Protein AF-A0A399ENT2-F1 (afdb_monomer_lite)

Foldseek 3Di:
DDKDKDKDKCPDPQKDADWFAAPFKDWGIKGAADPPKKWKAFFQWQKQWWWAAPVRHTFDQAKKKWKFKDAAPDPDTHTFDIDTCNLNPPQASVNSPDPVSRVSRGHGNGDPVDGIDMADHRMMITMMMHGNHITDCPDPRGIIITMIIMDD

Radius of gyration: 14.81 Å; chains: 1; bounding box: 32×32×41 Å

Structure (mmCIF, N/CA/C/O backbone):
data_AF-A0A399ENT2-F1
#
_entry.id   AF-A0A399ENT2-F1
#
loop_
_atom_site.group_PDB
_atom_site.id
_atom_site.type_symbol
_atom_site.label_atom_id
_atom_site.label_alt_id
_atom_site.label_comp_id
_atom_site.label_asym_id
_atom_site.label_entity_id
_atom_site.label_seq_id
_atom_site.pdbx_PDB_ins_code
_atom_site.Cartn_x
_atom_site.Cartn_y
_atom_site.Cartn_z
_atom_site.occupancy
_atom_site.B_iso_or_equiv
_atom_site.auth_seq_id
_atom_site.auth_comp_id
_atom_site.auth_asym_id
_atom_site.auth_atom_id
_atom_site.pdbx_PDB_model_num
ATOM 1 N N . MET A 1 1 ? -4.948 10.811 27.314 1.00 68.62 1 MET A N 1
ATOM 2 C CA . MET A 1 1 ? -4.990 10.412 25.898 1.00 68.62 1 MET A CA 1
ATOM 3 C C . MET A 1 1 ? -3.698 10.876 25.257 1.00 68.62 1 MET A C 1
ATOM 5 O O . MET A 1 1 ? -3.450 12.078 25.211 1.00 68.62 1 MET A O 1
ATOM 9 N N . GLN A 1 2 ? -2.823 9.942 24.898 1.00 81.38 2 GLN A N 1
ATOM 10 C CA . GLN A 1 2 ? -1.520 10.259 24.310 1.00 81.38 2 GLN A CA 1
ATOM 11 C C . GLN A 1 2 ? -1.650 10.177 22.791 1.00 81.38 2 GLN A C 1
ATOM 13 O O . GLN A 1 2 ? -2.190 9.205 22.271 1.00 81.38 2 GLN A O 1
ATOM 18 N N . THR A 1 3 ? -1.191 11.210 22.085 1.00 92.12 3 THR A N 1
ATOM 19 C CA . THR A 1 3 ? -1.179 11.237 20.617 1.00 92.12 3 THR A CA 1
ATOM 20 C C . THR A 1 3 ? 0.262 11.257 20.132 1.00 92.12 3 THR A C 1
ATOM 22 O O . THR A 1 3 ? 1.059 12.054 20.630 1.00 92.12 3 THR A O 1
ATOM 25 N N . ARG A 1 4 ? 0.609 10.393 19.176 1.00 95.19 4 ARG A N 1
ATOM 26 C CA . ARG A 1 4 ? 1.937 10.385 18.546 1.00 95.19 4 ARG A CA 1
ATOM 27 C C . ARG A 1 4 ? 1.848 10.099 17.055 1.00 95.19 4 ARG A C 1
ATOM 29 O O . ARG A 1 4 ? 0.941 9.414 16.596 1.00 95.19 4 ARG A O 1
ATOM 36 N N . THR A 1 5 ? 2.818 10.597 16.303 1.00 96.69 5 THR A N 1
ATOM 37 C CA . THR A 1 5 ? 2.990 10.220 14.900 1.00 96.69 5 THR A CA 1
ATOM 38 C C . THR A 1 5 ? 3.585 8.817 14.825 1.00 96.69 5 THR A C 1
ATOM 40 O O . THR A 1 5 ? 4.617 8.546 15.442 1.00 96.69 5 THR A O 1
ATOM 43 N N . ARG A 1 6 ? 2.947 7.929 14.063 1.00 96.50 6 ARG A N 1
ATOM 44 C CA . ARG A 1 6 ? 3.382 6.554 13.813 1.00 96.50 6 ARG A CA 1
ATOM 45 C C . ARG A 1 6 ? 3.742 6.404 12.341 1.00 96.50 6 ARG A C 1
ATOM 47 O O . ARG A 1 6 ? 2.896 6.562 11.467 1.00 96.50 6 ARG A O 1
ATOM 54 N N . LYS A 1 7 ? 5.005 6.084 12.075 1.00 97.81 7 LYS A N 1
ATOM 55 C CA . LYS A 1 7 ? 5.483 5.698 10.746 1.00 97.81 7 LYS A CA 1
ATOM 56 C C . LYS A 1 7 ? 5.337 4.185 10.600 1.00 97.81 7 LYS A C 1
ATOM 58 O O . LYS A 1 7 ? 5.932 3.447 11.382 1.00 97.81 7 LYS A O 1
ATOM 63 N N . ILE A 1 8 ? 4.565 3.750 9.613 1.00 98.31 8 ILE A N 1
ATOM 64 C CA . ILE A 1 8 ? 4.275 2.342 9.335 1.00 98.31 8 ILE A CA 1
ATOM 65 C C . ILE A 1 8 ? 4.992 1.962 8.045 1.00 98.31 8 ILE A C 1
ATOM 67 O O . ILE A 1 8 ? 4.803 2.619 7.023 1.00 98.31 8 ILE A O 1
ATOM 71 N N . ILE A 1 9 ? 5.832 0.931 8.096 1.00 98.19 9 ILE A N 1
ATOM 72 C CA . ILE A 1 9 ? 6.622 0.427 6.966 1.00 98.19 9 ILE A CA 1
ATOM 73 C C . ILE A 1 9 ? 6.369 -1.069 6.757 1.00 98.19 9 ILE A C 1
ATOM 75 O O . ILE A 1 9 ? 5.792 -1.718 7.620 1.00 98.19 9 ILE A O 1
ATOM 79 N N . LEU A 1 10 ? 6.847 -1.648 5.648 1.00 96.62 10 LEU A N 1
ATOM 80 C CA . LEU A 1 10 ? 6.667 -3.083 5.331 1.00 96.62 10 LEU A CA 1
ATOM 81 C C . LEU A 1 10 ? 7.035 -4.060 6.458 1.00 96.62 10 LEU A C 1
ATOM 83 O O . LEU A 1 10 ? 6.502 -5.164 6.498 1.00 96.62 10 LEU A O 1
ATOM 87 N N . THR A 1 11 ? 7.991 -3.693 7.312 1.00 96.50 11 THR A N 1
ATOM 88 C CA . THR A 1 11 ? 8.505 -4.535 8.401 1.00 96.50 11 THR A CA 1
ATOM 89 C C . THR A 1 11 ? 7.974 -4.130 9.775 1.00 96.50 11 THR A C 1
ATOM 91 O O . THR A 1 11 ? 8.477 -4.625 10.780 1.00 96.50 11 THR A O 1
ATOM 94 N N . SER A 1 12 ? 7.031 -3.189 9.840 1.00 97.44 12 SER A N 1
ATOM 95 C CA . SER A 1 12 ? 6.346 -2.837 11.083 1.00 97.44 12 SER A CA 1
ATOM 96 C C . SER A 1 12 ? 5.564 -4.041 11.618 1.00 97.44 12 SER A C 1
ATOM 98 O O . SER A 1 12 ? 5.017 -4.814 10.836 1.00 97.44 12 SER A O 1
ATOM 100 N N . GLU A 1 13 ? 5.492 -4.191 12.942 1.00 95.50 13 GLU A N 1
ATOM 101 C CA . GLU A 1 13 ? 4.811 -5.321 13.601 1.00 95.50 13 GLU A CA 1
ATOM 102 C C . GLU A 1 13 ? 3.317 -5.382 13.266 1.00 95.50 13 GLU A C 1
ATOM 104 O O . GLU A 1 13 ? 2.747 -6.461 13.164 1.00 95.50 13 GLU A O 1
ATOM 109 N N . GLU A 1 14 ? 2.697 -4.222 13.053 1.00 95.25 14 GLU A N 1
ATOM 110 C CA . GLU A 1 14 ? 1.300 -4.087 12.648 1.00 95.25 14 GLU A CA 1
ATOM 111 C C . GLU A 1 14 ? 1.018 -4.482 11.185 1.00 95.25 14 GLU A C 1
ATOM 113 O O . GLU A 1 14 ? -0.139 -4.455 10.769 1.00 95.25 14 GLU A O 1
ATOM 118 N N . VAL A 1 15 ? 2.044 -4.804 10.386 1.00 97.75 15 VAL A N 1
ATOM 119 C CA . VAL A 1 15 ? 1.897 -5.094 8.953 1.00 97.75 15 VAL A CA 1
ATOM 120 C C . VAL A 1 15 ? 1.992 -6.587 8.671 1.00 97.75 15 VAL A C 1
ATOM 122 O O . VAL A 1 15 ? 3.056 -7.197 8.793 1.00 97.75 15 VAL A O 1
ATOM 125 N N . THR A 1 16 ? 0.906 -7.149 8.145 1.00 97.50 16 THR A N 1
ATOM 126 C CA . THR A 1 16 ? 0.906 -8.483 7.536 1.00 97.50 16 THR A CA 1
ATOM 127 C C . THR A 1 16 ? 1.049 -8.346 6.025 1.00 97.50 16 THR A C 1
ATOM 129 O O . THR A 1 16 ? 0.321 -7.593 5.378 1.00 97.50 16 THR A O 1
ATOM 132 N N . ARG A 1 17 ? 2.006 -9.076 5.447 1.00 97.69 17 ARG A N 1
ATOM 133 C CA . ARG A 1 17 ? 2.315 -9.070 4.010 1.00 97.69 17 ARG A CA 1
ATOM 134 C C . ARG A 1 17 ? 1.746 -10.313 3.347 1.00 97.69 17 ARG A C 1
ATOM 136 O O . ARG A 1 17 ? 1.827 -11.403 3.908 1.00 97.69 17 ARG A O 1
ATOM 143 N N . TYR A 1 18 ? 1.252 -10.145 2.133 1.00 97.38 18 TYR A N 1
ATOM 144 C CA . TYR A 1 18 ? 0.724 -11.222 1.307 1.00 97.38 18 TYR A CA 1
ATOM 145 C C . TYR A 1 18 ? 1.608 -11.411 0.069 1.00 97.38 18 TYR A C 1
ATOM 147 O O . TYR A 1 18 ? 2.531 -10.632 -0.171 1.00 97.38 18 TYR A O 1
ATOM 155 N N . THR A 1 19 ? 1.367 -12.471 -0.702 1.00 95.19 19 THR A N 1
ATOM 156 C CA . THR A 1 19 ? 2.106 -12.761 -1.941 1.00 95.19 19 THR A CA 1
A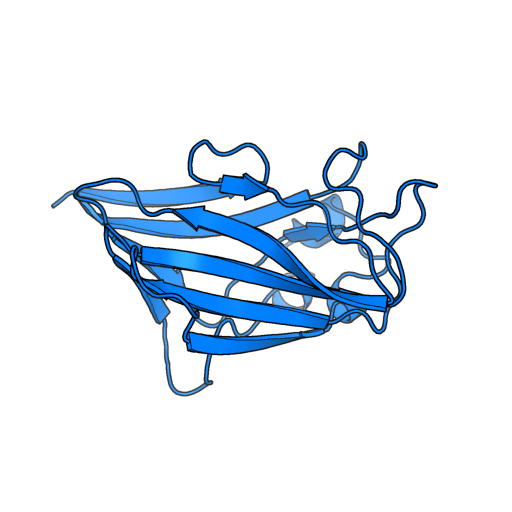TOM 157 C C . THR A 1 19 ? 1.183 -12.552 -3.144 1.00 95.19 19 THR A C 1
ATOM 159 O O . THR A 1 19 ? 0.475 -13.490 -3.523 1.00 95.19 19 THR A O 1
ATOM 162 N N . PRO A 1 20 ? 1.153 -11.344 -3.740 1.00 95.38 20 PRO A N 1
ATOM 163 C CA . PRO A 1 20 ? 0.412 -11.093 -4.971 1.00 95.38 20 PRO A CA 1
ATOM 164 C C . PRO A 1 20 ? 0.928 -11.957 -6.116 1.00 95.38 20 PRO A C 1
ATOM 166 O O . PRO A 1 20 ? 2.134 -12.039 -6.351 1.00 95.38 20 PRO A O 1
ATOM 169 N N . ARG A 1 21 ? 0.009 -12.583 -6.847 1.00 95.00 21 ARG A N 1
ATOM 170 C CA . ARG A 1 21 ? 0.305 -13.485 -7.968 1.00 95.00 21 ARG A CA 1
ATOM 171 C C . ARG A 1 21 ? 0.288 -12.751 -9.306 1.00 95.00 21 ARG A C 1
ATOM 173 O O . ARG A 1 21 ? 0.874 -13.246 -10.266 1.00 95.00 21 ARG A O 1
ATOM 180 N N . GLY A 1 22 ? -0.347 -11.581 -9.355 1.00 93.38 22 GLY A N 1
ATOM 181 C CA . GLY A 1 22 ? -0.527 -10.806 -10.575 1.00 93.38 22 GLY A CA 1
ATOM 182 C C . GLY A 1 22 ? -1.646 -11.362 -11.453 1.00 93.38 22 GLY A C 1
ATOM 183 O O . GLY A 1 22 ? -2.307 -12.344 -11.114 1.00 93.38 22 GLY A O 1
ATOM 184 N N . ASN A 1 23 ? -1.835 -10.736 -12.613 1.00 94.06 23 ASN A N 1
ATOM 185 C CA . ASN A 1 23 ? -2.962 -10.976 -13.519 1.00 94.06 23 ASN A CA 1
ATOM 186 C C . ASN A 1 23 ? -4.328 -10.764 -12.845 1.00 94.06 23 ASN A C 1
ATOM 188 O O . ASN A 1 23 ? -5.272 -11.523 -13.073 1.00 94.06 23 ASN A O 1
ATOM 192 N N . GLY A 1 24 ? -4.426 -9.720 -12.021 1.00 92.94 24 GLY A N 1
ATOM 193 C CA . GLY A 1 24 ? -5.661 -9.295 -11.377 1.00 92.94 24 GLY A CA 1
ATOM 194 C C . GLY A 1 24 ? -5.423 -8.673 -10.008 1.00 92.94 24 GLY A C 1
ATOM 195 O O . GLY A 1 24 ? -4.300 -8.320 -9.645 1.00 92.94 24 GLY A O 1
ATOM 196 N N . LEU A 1 25 ? -6.515 -8.574 -9.251 1.00 97.12 25 LEU A N 1
ATOM 197 C CA . LEU A 1 25 ? -6.553 -7.976 -7.925 1.00 97.12 25 LEU A CA 1
ATOM 198 C C . LEU A 1 25 ? -6.145 -8.989 -6.844 1.00 97.12 25 LEU A C 1
ATOM 200 O O . LEU A 1 25 ? -6.888 -9.926 -6.550 1.00 97.12 25 LEU A O 1
ATOM 204 N N . ASP A 1 26 ? -5.004 -8.757 -6.201 1.00 97.6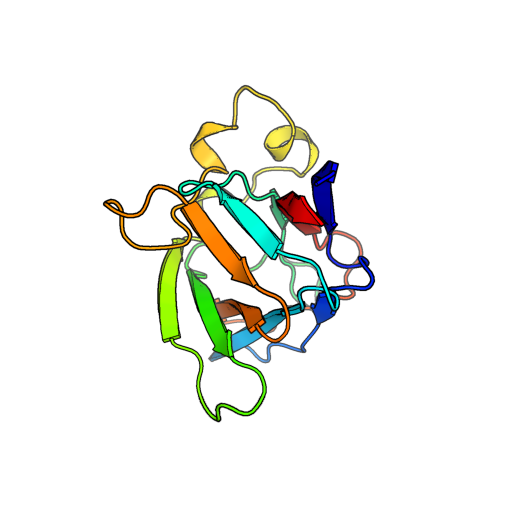9 26 ASP A N 1
ATOM 205 C CA . ASP A 1 26 ? -4.524 -9.537 -5.058 1.00 97.69 26 ASP A CA 1
ATOM 206 C C . ASP A 1 26 ? -4.289 -8.628 -3.840 1.00 97.69 26 ASP A C 1
ATOM 208 O O . ASP A 1 26 ? -3.922 -7.455 -3.960 1.00 97.69 26 ASP A O 1
ATOM 212 N N . LYS A 1 27 ? -4.466 -9.169 -2.631 1.00 97.56 27 LYS A N 1
ATOM 213 C CA . LYS A 1 27 ? -4.108 -8.452 -1.401 1.00 97.56 27 LYS A CA 1
ATOM 214 C C . LYS A 1 27 ? -2.586 -8.294 -1.342 1.00 97.56 27 LYS A C 1
ATOM 216 O O . LYS A 1 27 ? -1.858 -9.266 -1.530 1.00 97.56 27 LYS A O 1
ATOM 221 N N . LEU A 1 28 ? -2.112 -7.079 -1.069 1.00 97.94 28 LEU A N 1
ATOM 222 C CA . LEU A 1 28 ? -0.690 -6.748 -0.958 1.00 97.94 28 LEU A CA 1
ATOM 223 C C . LEU A 1 28 ? -0.241 -6.822 0.503 1.00 97.94 28 LEU A C 1
ATOM 225 O O . LEU A 1 28 ? 0.668 -7.571 0.857 1.00 97.94 28 LEU A O 1
ATOM 229 N N . LEU A 1 29 ? -0.899 -6.048 1.361 1.00 98.31 29 LEU A N 1
ATOM 230 C CA . LEU A 1 29 ? -0.625 -5.991 2.791 1.00 98.31 29 LEU A CA 1
ATOM 231 C C . LEU A 1 29 ? -1.862 -5.528 3.556 1.00 98.31 29 LEU A C 1
ATOM 233 O O . LEU A 1 29 ? -2.773 -4.929 2.986 1.00 98.31 29 LEU A O 1
ATOM 237 N N . GLU A 1 30 ? -1.873 -5.754 4.859 1.00 97.31 30 GLU A N 1
ATOM 238 C CA . GLU A 1 30 ? -2.835 -5.128 5.760 1.00 97.31 30 GLU A CA 1
ATOM 239 C C . GLU A 1 30 ? -2.140 -4.578 7.001 1.00 97.31 30 GLU A C 1
ATOM 241 O O . GLU A 1 30 ? -1.109 -5.091 7.431 1.00 97.31 30 GLU A O 1
ATOM 246 N N . ILE A 1 31 ? -2.711 -3.503 7.535 1.00 97.75 31 ILE A N 1
ATOM 247 C CA . ILE A 1 31 ? -2.257 -2.809 8.734 1.00 97.75 31 ILE A CA 1
ATOM 248 C C . ILE A 1 31 ? -3.296 -3.047 9.826 1.00 97.75 31 ILE A C 1
ATOM 250 O O . ILE A 1 31 ? -4.398 -2.485 9.772 1.00 97.75 31 ILE A O 1
ATOM 254 N N . GLU A 1 32 ? -2.951 -3.862 10.816 1.00 95.81 32 GLU A N 1
ATOM 255 C CA . GLU A 1 32 ? -3.792 -4.114 11.983 1.00 95.81 32 GLU A CA 1
ATOM 256 C C . GLU A 1 32 ? -3.589 -3.022 13.035 1.00 95.81 32 GLU A C 1
ATOM 258 O O . GLU A 1 32 ? -2.465 -2.697 13.411 1.00 95.81 32 GLU A O 1
ATOM 263 N N . THR A 1 33 ? -4.673 -2.444 13.551 1.00 93.44 33 THR A N 1
ATOM 264 C CA . THR A 1 33 ? -4.537 -1.481 14.654 1.00 93.44 33 THR A CA 1
ATOM 265 C C . THR A 1 33 ? -4.372 -2.226 15.981 1.00 93.44 33 THR A C 1
ATOM 267 O O . THR A 1 33 ? -5.255 -3.021 16.326 1.00 93.44 33 THR A O 1
ATOM 270 N N . PRO A 1 34 ? -3.313 -1.951 16.770 1.00 89.25 34 PRO A N 1
ATOM 271 C CA . PRO A 1 34 ? -3.127 -2.565 18.080 1.00 89.25 34 PRO A CA 1
ATOM 272 C C . PRO A 1 34 ? -4.316 -2.350 19.026 1.00 89.25 34 PRO A C 1
ATOM 274 O O . PRO A 1 34 ? -5.070 -1.376 18.935 1.00 89.25 34 PRO A O 1
ATOM 277 N N . ARG A 1 35 ? -4.486 -3.271 19.980 1.00 89.50 35 ARG A N 1
ATOM 278 C CA . ARG A 1 35 ? -5.579 -3.201 20.956 1.00 89.50 35 ARG A CA 1
ATOM 279 C C . ARG A 1 35 ? -5.468 -1.936 21.812 1.00 89.50 35 ARG A C 1
ATOM 281 O O . ARG A 1 35 ? -4.422 -1.665 22.387 1.00 89.50 35 ARG A O 1
ATOM 288 N N . GLY A 1 36 ? -6.587 -1.225 21.959 1.00 90.00 36 GLY A N 1
ATOM 289 C CA . GLY A 1 36 ? -6.657 0.017 22.739 1.00 90.00 36 GLY A CA 1
ATOM 290 C C . GLY A 1 36 ? -6.191 1.260 21.979 1.00 90.00 36 GLY A C 1
ATOM 291 O O . GLY A 1 36 ? -6.191 2.343 22.552 1.00 90.00 36 GLY A O 1
ATOM 292 N N . THR A 1 37 ? -5.846 1.116 20.700 1.00 93.00 37 THR A N 1
ATOM 293 C CA . THR A 1 37 ? -5.326 2.192 19.859 1.00 93.00 37 THR A CA 1
ATOM 294 C C . THR A 1 37 ? -6.314 2.553 18.749 1.00 93.00 37 THR A C 1
ATOM 296 O O . THR A 1 37 ? -7.127 1.737 18.311 1.00 93.00 37 THR A O 1
ATOM 299 N N . VAL A 1 38 ? -6.237 3.787 18.253 1.00 96.38 38 VAL A N 1
ATOM 300 C CA . VAL A 1 38 ? -6.817 4.191 16.969 1.00 96.38 38 VAL A CA 1
ATOM 301 C C . VAL A 1 38 ? -5.720 4.790 16.099 1.00 96.38 38 VAL A C 1
ATOM 303 O O . VAL A 1 38 ? -5.037 5.726 16.517 1.00 96.38 38 VAL A O 1
ATOM 306 N N . TYR A 1 39 ? -5.584 4.291 14.873 1.00 97.44 39 TYR A N 1
ATOM 307 C CA . TYR A 1 39 ? -4.793 4.942 13.834 1.00 97.44 39 TYR A CA 1
ATOM 308 C C . TYR A 1 39 ? -5.683 5.843 12.989 1.00 97.44 39 TYR A C 1
ATOM 310 O O . TYR A 1 39 ? -6.770 5.458 12.565 1.00 97.44 39 TYR A O 1
ATOM 318 N N . THR A 1 40 ? -5.233 7.067 12.745 1.00 97.50 40 THR A N 1
ATOM 319 C CA . THR A 1 40 ? -5.891 7.997 11.826 1.00 97.50 40 THR A CA 1
ATOM 320 C C . THR A 1 40 ? -4.919 8.373 10.722 1.00 97.50 40 THR A C 1
ATOM 322 O O . THR A 1 40 ? -3.875 8.965 10.991 1.00 97.50 40 THR A O 1
ATOM 325 N N . PHE A 1 41 ? -5.268 8.039 9.486 1.00 97.81 41 PHE A N 1
ATOM 326 C CA . PHE A 1 41 ? -4.514 8.411 8.293 1.00 97.81 41 PHE A CA 1
ATOM 327 C C . PHE A 1 41 ? -5.146 9.658 7.681 1.00 97.81 41 PHE A C 1
ATOM 329 O O . PHE A 1 41 ? -6.371 9.737 7.572 1.00 97.81 41 PHE A O 1
ATOM 336 N N . THR A 1 42 ? -4.337 10.636 7.281 1.00 97.44 42 THR A N 1
ATOM 337 C CA . THR A 1 42 ? -4.852 11.789 6.531 1.00 97.44 42 THR A CA 1
ATOM 338 C C . THR A 1 42 ? -5.419 11.326 5.192 1.00 97.44 42 THR A C 1
ATOM 340 O O . THR A 1 42 ? -4.950 10.339 4.627 1.00 97.44 42 THR A O 1
ATOM 343 N N . ASN A 1 43 ? -6.423 12.027 4.674 1.00 97.25 43 ASN A N 1
ATOM 344 C CA . ASN A 1 43 ? -6.915 11.810 3.320 1.00 97.25 43 ASN A CA 1
ATOM 345 C C . ASN A 1 43 ? -6.961 13.169 2.593 1.00 97.25 43 ASN A C 1
ATOM 347 O O . ASN A 1 43 ? -7.795 14.004 2.943 1.00 97.25 43 ASN A O 1
ATOM 351 N N . PRO A 1 44 ? -6.046 13.433 1.643 1.00 97.50 44 PRO A N 1
ATOM 352 C CA . PRO A 1 44 ? -5.058 12.501 1.097 1.00 97.50 44 PRO A CA 1
ATOM 353 C C . PRO A 1 44 ? -3.892 12.184 2.057 1.00 97.50 44 PRO A C 1
ATOM 355 O O . PRO A 1 44 ? -3.628 12.909 3.021 1.00 97.50 44 PRO A O 1
ATOM 358 N N . SER A 1 45 ? -3.176 11.094 1.781 1.00 97.56 45 SER A N 1
ATOM 359 C CA . SER A 1 45 ? -2.001 10.638 2.532 1.00 97.56 45 SER A CA 1
ATOM 360 C C . SER A 1 45 ? -0.766 10.579 1.644 1.00 97.56 45 SER A C 1
ATOM 362 O O . SER A 1 45 ? -0.843 10.112 0.511 1.00 97.56 45 SER A O 1
ATOM 364 N N . ALA A 1 46 ? 0.381 11.018 2.160 1.00 97.50 46 ALA A N 1
ATOM 365 C CA . ALA A 1 46 ? 1.663 10.786 1.507 1.00 97.50 46 ALA A CA 1
ATOM 366 C C . ALA A 1 46 ? 2.114 9.342 1.765 1.00 97.50 46 ALA A C 1
ATOM 368 O O . ALA A 1 46 ? 2.259 8.931 2.920 1.00 97.50 46 ALA A O 1
ATOM 369 N N . ILE A 1 47 ? 2.336 8.587 0.691 1.00 98.31 47 ILE A N 1
ATOM 370 C CA . ILE A 1 47 ? 2.710 7.171 0.741 1.00 98.31 47 ILE A CA 1
ATOM 371 C C . ILE A 1 47 ? 3.998 7.002 -0.048 1.00 98.31 47 ILE A C 1
ATOM 373 O O . ILE A 1 47 ? 4.027 7.377 -1.212 1.00 98.31 47 ILE A O 1
ATOM 377 N N . ILE A 1 48 ? 5.039 6.413 0.536 1.00 98.50 48 ILE A N 1
ATOM 378 C CA . ILE A 1 48 ? 6.199 5.961 -0.245 1.00 98.50 48 ILE A CA 1
ATOM 379 C C . ILE A 1 48 ? 5.902 4.546 -0.705 1.00 98.50 48 ILE A C 1
ATOM 381 O O . ILE A 1 48 ? 5.593 3.683 0.117 1.00 98.50 48 ILE A O 1
ATOM 385 N N . LEU A 1 49 ? 6.008 4.304 -2.005 1.00 98.56 49 LEU A N 1
ATOM 386 C CA . LEU A 1 49 ? 5.690 3.022 -2.608 1.00 98.56 49 LEU A CA 1
ATOM 387 C C . LEU A 1 49 ? 6.682 2.711 -3.729 1.00 98.56 49 LEU A C 1
ATOM 389 O O . LEU A 1 49 ? 6.847 3.488 -4.668 1.00 98.56 49 LEU A O 1
ATOM 393 N N . LYS A 1 50 ? 7.342 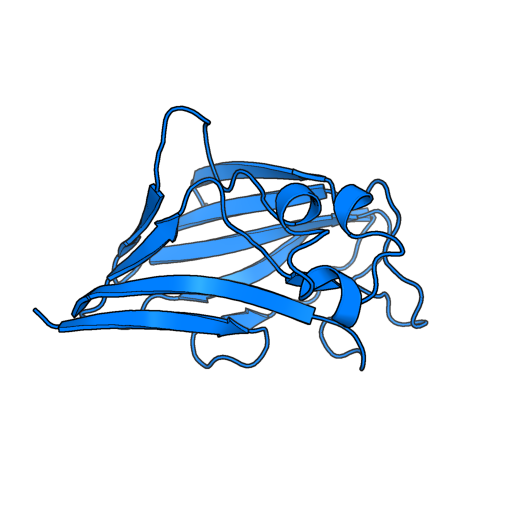1.558 -3.623 1.00 98.38 50 LYS A N 1
ATOM 394 C CA . LYS A 1 50 ? 8.156 0.954 -4.685 1.00 98.38 50 LYS A CA 1
ATOM 395 C C . LYS A 1 50 ? 7.858 -0.530 -4.703 1.00 98.38 50 LYS A C 1
ATOM 397 O O . LYS A 1 50 ? 8.065 -1.190 -3.688 1.00 98.38 50 LYS A O 1
ATOM 402 N N . LEU A 1 51 ? 7.377 -1.044 -5.823 1.00 98.44 51 LEU A N 1
ATOM 403 C CA . LEU A 1 51 ? 7.012 -2.447 -5.974 1.00 98.44 51 LEU A CA 1
ATOM 404 C C . LEU A 1 51 ? 7.810 -3.047 -7.126 1.00 98.44 51 LEU A C 1
ATOM 406 O O . LEU A 1 51 ? 7.956 -2.426 -8.178 1.00 98.44 51 LEU A O 1
ATOM 410 N N . TYR A 1 52 ? 8.312 -4.256 -6.910 1.00 98.38 52 TYR A N 1
ATOM 411 C CA . TYR A 1 52 ? 9.103 -5.001 -7.880 1.00 98.38 52 TYR A CA 1
ATOM 412 C C . TYR A 1 52 ? 8.549 -6.412 -8.027 1.00 98.38 52 TYR A C 1
ATOM 414 O O . TYR A 1 52 ? 7.922 -6.932 -7.101 1.00 98.38 52 TYR A O 1
ATOM 422 N N . ASP A 1 53 ? 8.797 -7.028 -9.173 1.00 97.56 53 ASP A N 1
ATOM 423 C CA . ASP A 1 53 ? 8.577 -8.452 -9.377 1.00 97.56 53 ASP A CA 1
ATOM 424 C C . ASP A 1 53 ? 9.773 -9.288 -8.866 1.00 97.56 53 ASP A C 1
ATOM 426 O O . ASP A 1 53 ? 10.767 -8.768 -8.343 1.00 97.56 53 ASP A O 1
ATOM 430 N N . ALA A 1 54 ? 9.688 -10.611 -9.023 1.00 95.75 54 ALA A N 1
ATOM 431 C CA . ALA A 1 54 ? 10.755 -11.530 -8.621 1.00 95.75 54 ALA A CA 1
ATOM 432 C C . ALA A 1 54 ? 12.042 -11.388 -9.466 1.00 95.75 54 ALA A C 1
ATOM 434 O O . ALA A 1 54 ? 13.138 -11.691 -8.980 1.00 95.75 54 ALA A O 1
ATOM 435 N N . ASN A 1 55 ? 11.935 -10.906 -10.710 1.00 96.06 55 ASN A N 1
ATOM 436 C CA . ASN A 1 55 ? 13.085 -10.643 -11.582 1.00 96.06 55 ASN A CA 1
ATOM 437 C C . ASN A 1 55 ? 13.847 -9.387 -11.126 1.00 96.06 55 ASN A C 1
ATOM 439 O O . ASN A 1 55 ? 15.061 -9.276 -11.321 1.00 96.06 55 ASN A O 1
ATOM 443 N N . GLY A 1 56 ? 13.168 -8.500 -10.397 1.00 96.44 56 GLY A N 1
ATOM 444 C CA . GLY A 1 56 ? 13.676 -7.212 -9.947 1.00 96.44 56 GLY A CA 1
ATOM 445 C C . GLY A 1 56 ? 13.262 -6.055 -10.838 1.00 96.44 56 GLY A C 1
ATOM 446 O O . GLY A 1 56 ? 13.799 -4.962 -10.662 1.00 96.44 56 GLY A O 1
ATOM 447 N N . ASP A 1 57 ? 12.333 -6.289 -11.758 1.00 97.69 57 ASP A N 1
ATOM 448 C CA . ASP A 1 57 ? 11.741 -5.247 -12.573 1.00 97.69 57 ASP A CA 1
ATOM 449 C C . ASP A 1 57 ? 10.672 -4.522 -11.758 1.00 97.69 57 ASP A C 1
ATOM 451 O O . ASP A 1 57 ? 9.945 -5.119 -10.962 1.00 97.69 57 ASP A O 1
ATOM 455 N N . GLU A 1 58 ? 10.607 -3.202 -11.909 1.00 98.25 58 GLU A N 1
ATOM 456 C CA . GLU A 1 58 ? 9.547 -2.416 -11.285 1.00 98.25 58 GLU A CA 1
ATOM 457 C C . GLU A 1 58 ? 8.194 -2.810 -11.889 1.00 98.25 58 GLU A C 1
ATOM 459 O O . GLU A 1 58 ? 8.084 -3.018 -13.101 1.00 98.25 58 GLU A O 1
ATOM 464 N N . VAL A 1 59 ? 7.158 -2.912 -11.051 1.00 98.06 59 VAL A N 1
ATOM 465 C CA . VAL A 1 59 ? 5.828 -3.306 -11.535 1.00 98.06 59 VAL A CA 1
ATOM 466 C C . VAL A 1 59 ? 5.319 -2.322 -12.601 1.00 98.06 59 VAL A C 1
ATOM 468 O O . VAL A 1 59 ? 5.625 -1.126 -12.535 1.00 98.06 59 VAL A O 1
ATOM 471 N N . PRO A 1 60 ? 4.522 -2.777 -13.583 1.00 97.56 60 PRO A N 1
ATOM 472 C CA . PRO A 1 60 ? 4.110 -1.935 -14.701 1.00 97.56 60 PRO A CA 1
ATOM 473 C C . PRO A 1 60 ? 3.368 -0.663 -14.289 1.00 97.56 60 PRO A C 1
ATOM 475 O O . PRO A 1 60 ? 2.604 -0.649 -13.323 1.00 97.56 60 PRO A O 1
ATOM 478 N N . TYR A 1 61 ? 3.553 0.399 -15.079 1.00 96.44 61 TYR A N 1
ATOM 479 C CA . TYR A 1 61 ? 2.995 1.733 -14.821 1.00 96.44 61 TYR A CA 1
ATOM 480 C C . TYR A 1 61 ? 1.462 1.762 -14.696 1.00 96.44 61 TYR A C 1
ATOM 482 O O . TYR A 1 61 ? 0.920 2.658 -14.054 1.00 96.44 61 TYR A O 1
ATOM 490 N N . ASN A 1 62 ? 0.768 0.800 -15.311 1.00 96.50 62 ASN A N 1
ATOM 491 C CA . ASN A 1 62 ? -0.687 0.658 -15.276 1.00 96.50 62 ASN A CA 1
ATOM 492 C C . ASN A 1 62 ? -1.200 -0.107 -14.043 1.00 96.50 62 ASN A C 1
ATOM 494 O O . ASN A 1 62 ? -2.397 -0.356 -13.958 1.00 96.50 62 ASN A O 1
ATOM 498 N N . THR A 1 63 ? -0.318 -0.485 -13.113 1.00 98.31 63 THR A N 1
ATOM 499 C CA . THR A 1 63 ? -0.701 -1.082 -11.828 1.00 98.31 63 THR A CA 1
ATOM 500 C C . THR A 1 63 ? -1.576 -0.105 -11.034 1.00 98.31 63 THR A C 1
ATOM 502 O O . THR A 1 63 ? -1.279 1.091 -10.966 1.00 98.31 63 THR A O 1
ATOM 505 N N . GLU A 1 64 ? -2.634 -0.602 -10.398 1.00 98.44 64 GLU A N 1
ATOM 506 C CA . GLU A 1 64 ? -3.477 0.172 -9.480 1.00 98.44 64 GLU A CA 1
ATOM 507 C C . GLU A 1 64 ? -3.339 -0.348 -8.047 1.00 98.44 64 GLU A C 1
ATOM 509 O O . GLU A 1 64 ? -3.179 -1.546 -7.813 1.00 98.44 64 GLU A O 1
ATOM 514 N N . ILE A 1 65 ? -3.426 0.559 -7.072 1.00 98.50 65 ILE A N 1
ATOM 515 C CA . ILE A 1 65 ? -3.503 0.219 -5.651 1.00 98.50 65 ILE A CA 1
ATOM 516 C C . ILE A 1 65 ? -4.899 0.544 -5.153 1.00 98.50 65 ILE A C 1
ATOM 518 O O . ILE A 1 65 ? -5.395 1.653 -5.353 1.00 98.50 65 ILE A O 1
ATOM 522 N N . LEU A 1 66 ? -5.527 -0.418 -4.491 1.00 98.56 66 LEU A N 1
ATOM 523 C CA . LEU A 1 66 ? -6.859 -0.288 -3.924 1.00 98.56 66 LEU A CA 1
ATOM 524 C C . LEU A 1 66 ? -6.765 -0.351 -2.403 1.00 98.56 66 LEU A C 1
ATOM 526 O O . LEU A 1 66 ? -5.976 -1.112 -1.846 1.00 98.56 66 LEU A O 1
ATOM 530 N N . VAL A 1 67 ? -7.584 0.449 -1.732 1.00 98.44 67 VAL A N 1
ATOM 531 C CA . VAL A 1 67 ? -7.609 0.555 -0.277 1.00 98.44 67 VAL A CA 1
ATOM 532 C C . VAL A 1 67 ? -8.960 0.075 0.221 1.00 98.44 67 VAL A C 1
ATOM 534 O O . VAL A 1 67 ? -10.008 0.552 -0.221 1.00 98.44 67 VAL A O 1
ATOM 537 N N . PHE A 1 68 ? -8.931 -0.855 1.164 1.00 98.00 68 PHE A N 1
ATOM 538 C CA . PHE A 1 68 ? -10.111 -1.367 1.843 1.00 98.00 68 PHE A CA 1
ATOM 539 C C . PHE A 1 68 ? -9.952 -1.191 3.345 1.00 98.00 68 PHE A C 1
ATOM 541 O O . PHE A 1 68 ? -8.843 -1.126 3.874 1.00 98.00 68 PHE A O 1
ATOM 548 N N . LYS A 1 69 ? -11.073 -1.149 4.052 1.00 96.56 69 LYS A N 1
ATOM 549 C CA . LYS A 1 69 ? -11.103 -1.263 5.504 1.00 96.56 69 LYS A CA 1
ATOM 550 C C . LYS A 1 69 ? -12.013 -2.406 5.892 1.00 96.56 69 LYS A C 1
ATOM 552 O O . LYS A 1 69 ? -13.161 -2.447 5.458 1.00 96.56 69 LYS A O 1
ATOM 557 N N . ARG A 1 70 ? -11.523 -3.302 6.737 1.00 96.06 70 ARG A N 1
ATOM 558 C CA . ARG A 1 70 ? -12.276 -4.465 7.204 1.00 96.06 70 ARG A CA 1
ATOM 559 C C . ARG A 1 70 ? -12.324 -4.464 8.721 1.00 96.06 70 ARG A C 1
ATOM 561 O O . ARG A 1 70 ? -11.336 -4.128 9.374 1.00 96.06 70 ARG A O 1
ATOM 568 N N . ARG A 1 71 ? -13.472 -4.805 9.300 1.00 92.44 71 ARG A N 1
ATOM 569 C CA . ARG A 1 71 ? -13.549 -5.096 10.732 1.00 92.44 71 ARG A CA 1
ATOM 570 C C . ARG A 1 71 ? -13.136 -6.549 10.967 1.00 92.44 71 ARG A C 1
ATOM 572 O O . ARG A 1 71 ? -13.483 -7.435 10.190 1.00 92.44 71 ARG A O 1
ATOM 579 N N . ASN A 1 72 ? -12.413 -6.816 12.048 1.00 84.38 72 ASN A N 1
ATOM 580 C CA . ASN A 1 72 ? -12.008 -8.173 12.399 1.00 84.38 72 ASN A CA 1
ATOM 581 C C . ASN A 1 72 ? -13.246 -9.068 12.564 1.00 84.38 72 ASN A C 1
ATOM 583 O O . ASN A 1 72 ? -14.177 -8.726 13.293 1.00 84.38 72 ASN A O 1
ATOM 587 N N . GLY A 1 73 ? -13.244 -10.211 11.876 1.00 84.25 73 GLY A N 1
ATOM 588 C CA . GLY A 1 73 ? -14.373 -11.144 11.828 1.00 84.25 73 GLY A CA 1
ATOM 589 C C . GLY A 1 73 ? -15.357 -10.917 10.675 1.00 84.25 73 GLY A C 1
ATOM 590 O O . GLY A 1 73 ? -16.234 -11.751 10.489 1.00 84.25 73 GLY A O 1
ATOM 591 N N . GLU A 1 74 ? -15.218 -9.845 9.890 1.00 90.88 74 GLU A N 1
ATOM 592 C CA . GLU A 1 74 ? -15.937 -9.709 8.618 1.00 90.88 74 GLU A CA 1
ATOM 593 C C . GLU A 1 74 ? -15.235 -10.495 7.505 1.00 90.88 74 GLU A C 1
ATOM 595 O O . GLU A 1 74 ? -14.000 -10.507 7.420 1.00 90.88 74 GLU A O 1
ATOM 600 N N . ASP A 1 75 ? -16.040 -11.100 6.628 1.00 87.12 75 ASP A N 1
ATOM 601 C CA . ASP A 1 75 ? -15.568 -11.858 5.462 1.00 87.12 75 ASP A CA 1
ATOM 602 C C . ASP A 1 75 ? -14.986 -10.946 4.370 1.00 87.12 75 ASP A C 1
ATOM 604 O O . ASP A 1 75 ? -14.083 -11.344 3.635 1.00 87.12 75 ASP A O 1
ATOM 608 N N . PHE A 1 76 ? -15.481 -9.706 4.270 1.00 87.25 76 PHE A N 1
ATOM 609 C CA . PHE A 1 76 ? -15.122 -8.763 3.210 1.00 87.25 76 PHE A CA 1
ATOM 610 C C . PHE A 1 76 ? -14.804 -7.376 3.766 1.00 87.25 76 PHE A C 1
ATOM 612 O O . PHE A 1 76 ? -15.456 -6.896 4.689 1.00 87.25 76 PHE A O 1
ATOM 619 N N . GLY A 1 77 ? -13.811 -6.715 3.171 1.00 92.50 77 GLY A N 1
ATOM 620 C CA . GLY A 1 77 ? -13.507 -5.316 3.450 1.00 92.50 77 GLY A CA 1
ATOM 621 C C . GLY A 1 77 ? -14.434 -4.360 2.699 1.00 92.50 77 GLY A C 1
ATOM 622 O O . GLY A 1 77 ? -14.865 -4.624 1.578 1.00 92.50 77 GLY A O 1
ATOM 623 N N . THR A 1 78 ? -14.697 -3.203 3.298 1.00 95.44 78 THR A N 1
ATOM 624 C CA . THR A 1 78 ? -15.338 -2.063 2.639 1.00 95.44 78 THR A CA 1
ATOM 625 C C . THR A 1 78 ? -14.311 -1.332 1.780 1.00 95.44 78 THR A C 1
ATOM 627 O O . THR A 1 78 ? -13.284 -0.886 2.293 1.00 95.44 78 THR A O 1
ATOM 630 N N . PHE A 1 79 ? -14.583 -1.187 0.483 1.00 96.94 79 PHE A N 1
ATOM 631 C CA . PHE A 1 79 ? -13.755 -0.384 -0.416 1.00 96.94 79 PHE A CA 1
ATOM 632 C C . PHE A 1 79 ? -13.758 1.085 0.016 1.00 96.94 79 PHE A C 1
ATOM 634 O O . PHE A 1 79 ? -14.818 1.661 0.260 1.00 96.94 79 PHE A O 1
ATOM 641 N N . LEU A 1 80 ? -12.575 1.688 0.097 1.00 97.50 80 LEU A N 1
ATOM 642 C CA . LEU A 1 80 ? -12.414 3.102 0.419 1.00 97.50 80 LEU A CA 1
ATOM 643 C C . LEU A 1 80 ? -12.086 3.918 -0.830 1.00 97.50 80 LEU A C 1
ATOM 645 O O . LEU A 1 80 ? -12.724 4.940 -1.081 1.00 97.50 80 LEU A O 1
ATOM 649 N N . GLY A 1 81 ? -11.100 3.475 -1.607 1.00 97.06 81 GLY A N 1
ATOM 650 C CA . GLY A 1 81 ? -10.583 4.226 -2.742 1.00 97.06 81 GLY A CA 1
ATOM 651 C C . GLY A 1 81 ? -9.494 3.473 -3.492 1.00 97.06 81 GLY A C 1
ATOM 652 O O . GLY A 1 81 ? -9.108 2.364 -3.123 1.00 97.06 81 GLY A O 1
ATOM 653 N N . LYS A 1 82 ? -8.999 4.083 -4.568 1.00 97.62 82 LYS A N 1
ATOM 654 C CA . LYS A 1 82 ? -7.875 3.563 -5.345 1.00 97.62 82 LYS A CA 1
ATOM 655 C C . LYS A 1 82 ? -7.014 4.687 -5.898 1.00 97.62 82 LYS A C 1
ATOM 657 O O . LYS A 1 82 ? -7.507 5.797 -6.100 1.00 97.62 82 LYS A O 1
ATOM 662 N N . PHE A 1 83 ? -5.755 4.383 -6.184 1.00 97.88 83 PHE A N 1
ATOM 663 C CA . PHE A 1 83 ? -4.821 5.311 -6.809 1.00 97.88 83 PHE A CA 1
ATOM 664 C C . PHE A 1 83 ? -3.861 4.593 -7.771 1.00 97.88 83 PHE A C 1
ATOM 666 O O . PHE A 1 83 ? -3.551 3.415 -7.574 1.00 97.88 83 PHE A O 1
ATOM 673 N N . PRO A 1 84 ? -3.386 5.282 -8.824 1.00 97.75 84 PRO A N 1
ATOM 674 C CA . PRO A 1 84 ? -2.516 4.675 -9.823 1.00 97.75 84 PRO A CA 1
ATOM 675 C C . PRO A 1 84 ? -1.071 4.553 -9.322 1.00 97.75 84 PRO A C 1
ATOM 677 O O . PRO A 1 84 ? -0.528 5.477 -8.711 1.00 97.75 84 PRO A O 1
ATOM 680 N N . TYR A 1 85 ? -0.403 3.450 -9.669 1.00 98.12 85 TYR A N 1
ATOM 681 C CA . TYR A 1 85 ? 1.034 3.274 -9.435 1.00 98.12 85 TYR A CA 1
ATOM 682 C C . TYR A 1 85 ? 1.893 4.178 -10.337 1.00 98.12 85 TYR A C 1
ATOM 684 O O . TYR A 1 85 ? 3.049 4.456 -10.024 1.00 98.12 85 TYR A O 1
ATOM 692 N N . GLN A 1 86 ? 1.325 4.696 -11.431 1.00 97.38 86 GLN A N 1
ATOM 693 C CA . GLN A 1 86 ? 1.997 5.577 -12.392 1.00 97.38 86 GLN A CA 1
ATOM 694 C C . GLN A 1 86 ? 2.768 6.737 -11.738 1.00 97.38 86 GLN A C 1
ATOM 696 O O . GLN A 1 86 ? 3.838 7.099 -12.218 1.00 97.38 86 GLN A O 1
ATOM 701 N N . ASN A 1 87 ? 2.259 7.299 -10.639 1.00 96.56 87 ASN A N 1
ATOM 702 C CA . ASN A 1 87 ? 2.911 8.407 -9.932 1.00 96.56 87 ASN A CA 1
ATOM 703 C C . ASN A 1 87 ? 4.248 8.020 -9.269 1.00 96.56 87 ASN A C 1
ATOM 705 O O . ASN A 1 87 ? 5.057 8.891 -8.955 1.00 96.56 87 ASN A O 1
ATOM 709 N N . TYR A 1 88 ? 4.468 6.724 -9.043 1.00 97.88 88 TYR A N 1
ATOM 710 C CA . TYR A 1 88 ? 5.646 6.151 -8.388 1.00 97.88 88 TYR A CA 1
ATOM 711 C C . TYR A 1 88 ? 6.649 5.561 -9.378 1.00 97.88 88 TYR A C 1
ATOM 713 O O . TYR A 1 88 ? 7.842 5.468 -9.071 1.00 97.88 88 TYR A O 1
ATOM 721 N N . TYR A 1 89 ? 6.163 5.159 -10.553 1.00 97.06 89 TYR A N 1
ATOM 722 C CA . TYR A 1 89 ? 6.953 4.487 -11.575 1.00 97.06 89 TYR A CA 1
ATOM 723 C C . TYR A 1 89 ? 8.148 5.346 -12.005 1.00 97.06 89 TYR A C 1
ATOM 725 O O . TYR A 1 89 ? 7.992 6.499 -12.408 1.00 97.06 89 TYR A O 1
ATOM 733 N N . GLY A 1 90 ? 9.361 4.794 -11.906 1.00 95.69 90 GLY A N 1
ATOM 734 C CA . GLY A 1 90 ? 10.599 5.507 -12.240 1.00 95.69 90 GLY A CA 1
ATOM 735 C C . GLY A 1 90 ? 11.047 6.562 -11.218 1.00 95.69 90 GLY A C 1
ATOM 736 O O . GLY A 1 90 ? 12.160 7.073 -11.330 1.00 95.69 90 GLY A O 1
ATOM 737 N N . LEU A 1 91 ? 10.246 6.860 -10.190 1.00 96.31 91 LEU A N 1
ATOM 738 C CA . LEU A 1 91 ? 10.643 7.744 -9.095 1.00 96.31 91 LEU A CA 1
ATOM 739 C C . LEU A 1 91 ? 11.484 6.951 -8.086 1.00 96.31 91 LEU A C 1
ATOM 741 O O . LEU A 1 91 ? 11.057 5.892 -7.617 1.00 96.31 91 LEU A O 1
ATOM 745 N N . SER A 1 92 ? 12.688 7.424 -7.756 1.00 96.69 92 SER A N 1
ATOM 746 C CA . SER A 1 92 ? 13.548 6.746 -6.777 1.00 96.69 92 SER A CA 1
ATOM 747 C C . SER A 1 92 ? 12.994 6.883 -5.351 1.00 96.69 92 SER A C 1
ATOM 749 O O . SER A 1 92 ? 12.233 7.806 -5.063 1.00 96.69 92 SER A O 1
ATOM 751 N N . GLU A 1 93 ? 13.395 6.009 -4.415 1.00 96.56 93 GLU A N 1
ATOM 752 C CA . GLU A 1 93 ? 13.016 6.178 -2.997 1.00 96.56 93 GLU A CA 1
ATOM 753 C C . GLU A 1 93 ? 13.476 7.546 -2.456 1.00 96.56 93 GLU A C 1
ATOM 755 O O . GLU A 1 93 ? 12.742 8.209 -1.725 1.00 96.56 93 GLU A O 1
ATOM 760 N N . GLY A 1 94 ? 14.678 7.990 -2.840 1.00 97.00 94 GLY A N 1
ATOM 761 C CA . GLY A 1 94 ? 15.215 9.291 -2.440 1.00 97.00 94 GLY A CA 1
ATOM 762 C C . GLY A 1 94 ? 14.372 10.457 -2.957 1.00 97.00 94 GLY A C 1
ATOM 763 O O . GLY A 1 94 ? 14.101 11.392 -2.205 1.00 97.00 94 GLY A O 1
ATOM 764 N N . ASP A 1 95 ? 13.897 10.374 -4.200 1.00 97.62 95 ASP A N 1
ATOM 765 C CA . ASP A 1 95 ? 12.993 11.376 -4.766 1.00 97.62 95 ASP A CA 1
ATOM 766 C C . ASP A 1 95 ? 11.633 11.365 -4.066 1.00 97.62 95 ASP A C 1
ATOM 768 O O . ASP A 1 95 ? 11.129 12.424 -3.710 1.00 97.62 95 ASP A O 1
ATOM 772 N N . GLN A 1 96 ? 11.068 10.195 -3.757 1.00 97.75 96 GLN A N 1
ATOM 773 C CA . GLN A 1 96 ? 9.812 10.115 -2.998 1.00 97.75 96 GLN A CA 1
ATOM 774 C C . GLN A 1 96 ? 9.913 10.757 -1.605 1.00 97.75 96 GLN A C 1
ATOM 776 O O . GLN A 1 96 ? 8.926 11.264 -1.080 1.00 97.75 96 GLN A O 1
ATOM 781 N N . ARG A 1 97 ? 11.107 10.783 -1.001 1.00 96.94 97 ARG A N 1
ATOM 782 C CA . ARG A 1 97 ? 11.362 11.465 0.282 1.00 96.94 97 ARG A CA 1
ATOM 783 C C . ARG A 1 97 ? 11.634 12.962 0.137 1.00 96.94 97 ARG A C 1
ATOM 785 O O . ARG A 1 97 ? 11.665 13.676 1.139 1.00 96.94 97 ARG A O 1
ATOM 792 N N . ASN A 1 98 ? 11.858 13.449 -1.078 1.00 97.25 98 ASN A N 1
ATOM 793 C CA . ASN A 1 98 ? 12.144 14.850 -1.333 1.00 97.25 98 ASN A CA 1
ATOM 794 C C . ASN A 1 98 ? 10.835 15.645 -1.440 1.00 97.25 98 ASN A C 1
ATOM 796 O O . ASN A 1 98 ? 9.938 15.305 -2.210 1.00 97.25 98 ASN A O 1
ATOM 800 N N . ILE A 1 99 ? 10.755 16.759 -0.704 1.00 95.56 99 ILE A N 1
ATOM 801 C CA . ILE A 1 99 ? 9.578 17.638 -0.658 1.00 95.56 99 ILE A CA 1
ATOM 802 C C . ILE A 1 99 ? 9.113 18.099 -2.047 1.00 95.56 99 ILE A C 1
ATOM 804 O O . ILE A 1 99 ? 7.923 18.313 -2.253 1.00 95.56 99 ILE A O 1
ATOM 808 N N . LYS A 1 100 ? 10.026 18.188 -3.024 1.00 97.06 100 LYS A N 1
ATOM 809 C CA . LYS A 1 100 ? 9.708 18.528 -4.418 1.00 97.06 100 LYS A CA 1
ATOM 810 C C . LYS A 1 100 ? 8.667 17.585 -5.038 1.00 97.06 100 LYS A C 1
ATOM 812 O O . LYS A 1 100 ? 7.887 18.025 -5.878 1.00 97.06 100 LYS A O 1
ATOM 817 N N . TYR A 1 101 ? 8.649 16.316 -4.636 1.00 96.25 101 TYR A N 1
ATOM 818 C CA . TYR A 1 101 ? 7.777 15.288 -5.208 1.00 96.25 101 TYR A CA 1
ATOM 819 C C . TYR A 1 101 ? 6.597 14.922 -4.296 1.00 96.25 101 TYR A C 1
ATOM 821 O O . TYR A 1 101 ? 5.850 13.995 -4.604 1.00 96.25 101 TYR A O 1
ATOM 829 N N . ILE A 1 102 ? 6.364 15.672 -3.209 1.00 95.00 102 ILE A N 1
ATOM 830 C CA . ILE A 1 102 ? 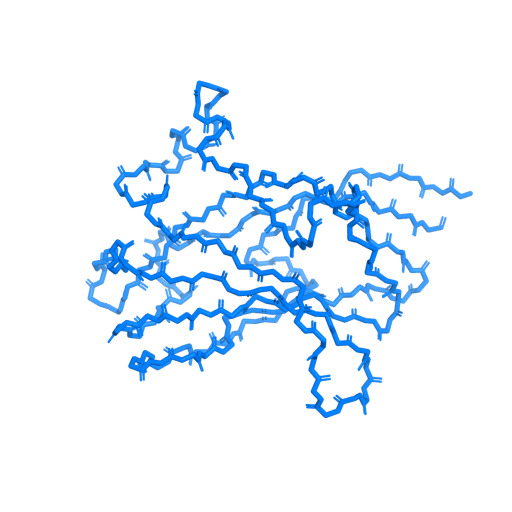5.309 15.363 -2.230 1.00 95.00 102 ILE A CA 1
ATOM 831 C C . ILE A 1 102 ? 3.924 15.233 -2.873 1.00 95.00 102 ILE A C 1
ATOM 833 O O . ILE A 1 102 ? 3.168 14.324 -2.541 1.00 95.00 102 ILE A O 1
ATOM 837 N N . HIS A 1 103 ? 3.605 16.091 -3.844 1.00 95.38 103 HIS A N 1
ATOM 838 C CA . HIS A 1 103 ? 2.321 16.060 -4.541 1.00 95.38 103 HIS A CA 1
ATOM 839 C C . HIS A 1 103 ? 2.135 14.804 -5.400 1.00 95.38 103 HIS A C 1
ATOM 841 O O . HIS A 1 103 ? 1.005 14.360 -5.560 1.00 95.38 103 HIS A O 1
ATOM 847 N N . GLN A 1 104 ? 3.216 14.213 -5.922 1.00 96.00 104 GLN A N 1
ATOM 848 C CA . GLN A 1 104 ? 3.138 12.977 -6.707 1.00 96.00 104 GLN A CA 1
ATOM 849 C C . GLN A 1 104 ? 2.835 11.770 -5.820 1.00 96.00 104 GLN A C 1
ATOM 851 O O . GLN A 1 104 ? 2.093 10.884 -6.223 1.00 96.00 104 GLN A O 1
ATOM 856 N N . ILE A 1 105 ? 3.364 11.751 -4.595 1.00 96.94 105 ILE A N 1
ATOM 857 C CA . ILE A 1 105 ? 3.194 10.624 -3.670 1.00 96.94 105 ILE A CA 1
ATOM 858 C C . ILE A 1 105 ? 1.985 10.767 -2.731 1.00 96.94 105 ILE A C 1
ATOM 860 O O . ILE A 1 105 ? 1.752 9.899 -1.890 1.00 96.94 105 ILE A O 1
ATOM 864 N N . THR A 1 106 ? 1.229 11.861 -2.851 1.00 97.75 106 THR A N 1
ATOM 865 C CA . THR A 1 106 ? 0.047 12.154 -2.033 1.00 97.75 106 THR A CA 1
ATOM 866 C C . THR A 1 106 ? -1.200 11.582 -2.702 1.00 97.75 106 THR A C 1
ATOM 868 O O . THR A 1 106 ? -1.609 12.060 -3.756 1.00 97.75 106 THR A O 1
ATOM 871 N N . GLN A 1 107 ? -1.804 10.561 -2.091 1.00 97.50 107 GLN A N 1
ATOM 872 C CA . GLN A 1 107 ? -2.908 9.790 -2.665 1.00 97.50 107 GLN A CA 1
ATOM 873 C C . GLN A 1 107 ? -4.167 9.858 -1.813 1.00 97.50 107 GLN A C 1
ATOM 875 O O . GLN A 1 107 ? -4.118 9.904 -0.583 1.00 97.50 107 GLN A O 1
ATOM 880 N N . MET A 1 108 ? -5.312 9.805 -2.483 1.00 97.31 108 MET A N 1
ATOM 881 C CA . MET A 1 108 ? -6.603 9.635 -1.831 1.00 97.31 108 MET A CA 1
ATOM 882 C C . MET A 1 108 ? -6.744 8.179 -1.370 1.00 97.31 108 MET A C 1
ATOM 884 O O . MET A 1 108 ? -6.811 7.267 -2.191 1.00 97.31 108 MET A O 1
ATOM 888 N N . LEU A 1 109 ? -6.785 7.955 -0.056 1.00 96.56 109 LEU A N 1
ATOM 889 C CA . LEU A 1 109 ? -7.068 6.639 0.530 1.00 96.56 109 LEU A CA 1
ATOM 890 C C . LEU A 1 109 ? -8.559 6.292 0.455 1.00 96.56 109 LEU A C 1
ATOM 892 O O . LEU A 1 109 ? -8.920 5.120 0.462 1.00 96.56 109 LEU A O 1
ATOM 896 N N . GLY A 1 110 ? -9.417 7.313 0.418 1.00 95.38 110 GLY A N 1
ATOM 897 C CA . GLY A 1 110 ? -10.861 7.167 0.291 1.00 95.38 110 GLY A CA 1
ATOM 898 C C . GLY A 1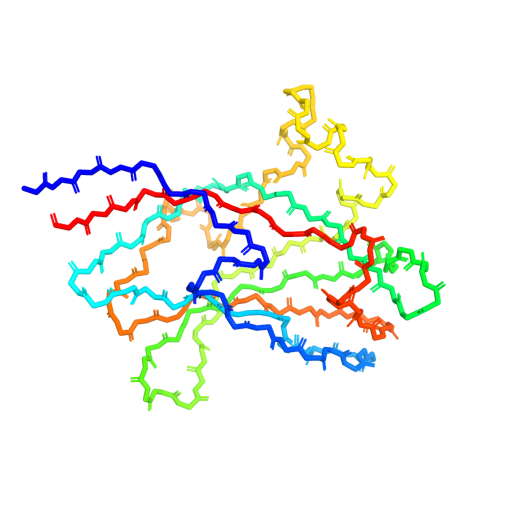 110 ? -11.514 8.327 -0.455 1.00 95.38 110 GLY A C 1
ATOM 899 O O . GLY A 1 110 ? -10.818 9.146 -1.057 1.00 95.38 110 GLY A O 1
ATOM 900 N N . ALA A 1 111 ? -12.844 8.417 -0.395 1.00 91.12 111 ALA A N 1
ATOM 901 C CA . ALA A 1 111 ? -13.619 9.488 -1.029 1.00 91.12 111 ALA A CA 1
ATOM 902 C C . ALA A 1 111 ? -13.123 10.903 -0.654 1.00 91.12 111 ALA A C 1
ATOM 904 O O . ALA A 1 111 ? -12.619 11.133 0.446 1.00 91.12 111 ALA A O 1
ATOM 905 N N . SER A 1 112 ? -13.241 11.861 -1.580 1.00 90.00 112 SER A N 1
ATOM 906 C CA . SER A 1 112 ? -12.651 13.207 -1.452 1.00 90.00 112 SER A CA 1
ATOM 907 C C . SER A 1 112 ? -13.292 14.118 -0.416 1.00 90.00 112 SER A C 1
ATOM 909 O O . SER A 1 112 ? -12.683 15.099 -0.003 1.00 90.00 112 SER A O 1
ATOM 911 N N . ASP A 1 113 ? -14.511 13.806 -0.003 1.00 89.75 113 ASP A N 1
ATOM 912 C CA . ASP A 1 113 ? -15.237 14.472 1.075 1.00 89.75 113 ASP A CA 1
ATOM 913 C C . ASP A 1 113 ? -14.836 13.963 2.472 1.00 89.75 113 ASP A C 1
ATOM 915 O O . ASP A 1 113 ? -15.162 14.588 3.483 1.00 89.75 113 ASP A O 1
ATOM 919 N N . VAL A 1 114 ? -14.082 12.862 2.551 1.00 89.50 114 VAL A N 1
ATOM 920 C CA . VAL A 1 114 ? -13.567 12.306 3.804 1.00 89.50 114 VAL A CA 1
ATOM 921 C C . VAL A 1 114 ? -12.175 12.869 4.080 1.00 89.50 114 VAL A C 1
ATOM 923 O O . VAL A 1 114 ? -11.230 12.538 3.377 1.00 89.50 114 VAL A O 1
ATOM 926 N N . GLY A 1 115 ? -12.009 13.669 5.137 1.00 88.50 115 GLY A N 1
ATOM 927 C CA . GLY A 1 115 ? -10.708 14.279 5.473 1.00 88.50 115 GLY A CA 1
ATOM 928 C C . GLY A 1 115 ? -9.683 13.341 6.134 1.00 88.50 115 GLY A C 1
ATOM 929 O O . GLY A 1 115 ? -8.491 13.650 6.170 1.00 88.50 115 GLY A O 1
ATOM 930 N N . ALA A 1 116 ? -10.119 12.199 6.677 1.00 94.56 116 ALA A N 1
ATOM 931 C CA . ALA A 1 116 ? -9.232 11.217 7.301 1.00 94.56 116 ALA A CA 1
ATOM 932 C C . ALA A 1 116 ? -9.857 9.816 7.368 1.00 94.56 116 ALA A C 1
ATOM 934 O O . ALA A 1 116 ? -11.058 9.667 7.598 1.00 94.56 116 ALA A O 1
ATOM 935 N N . ILE A 1 117 ? -9.021 8.784 7.259 1.00 95.50 117 ILE A N 1
ATOM 936 C CA . ILE A 1 117 ? -9.415 7.386 7.440 1.00 95.50 117 ILE A CA 1
ATOM 937 C C . ILE A 1 117 ? -9.074 6.961 8.866 1.00 95.50 117 ILE A C 1
ATOM 939 O O . ILE A 1 117 ? -7.905 6.835 9.233 1.00 95.50 117 ILE A O 1
ATOM 943 N N . ARG A 1 118 ? -10.103 6.728 9.685 1.00 95.06 118 ARG A N 1
ATOM 944 C CA . ARG A 1 118 ? -9.931 6.150 11.025 1.00 95.06 118 ARG A CA 1
ATOM 945 C C . ARG A 1 118 ? -9.888 4.630 10.932 1.00 95.06 118 ARG A C 1
ATOM 947 O O . ARG A 1 118 ? -10.834 4.027 10.424 1.00 95.06 118 ARG A O 1
ATOM 954 N N . ASN A 1 119 ? -8.859 4.025 11.506 1.00 94.38 119 ASN A N 1
ATOM 955 C CA . ASN A 1 119 ? -8.693 2.592 11.710 1.00 94.38 119 ASN A CA 1
ATOM 956 C C . ASN A 1 119 ? -8.674 2.318 13.228 1.00 94.38 119 ASN A C 1
ATOM 958 O O . ASN A 1 119 ? -7.648 2.520 13.876 1.00 94.38 119 ASN A O 1
ATOM 962 N N . PRO A 1 120 ? -9.828 2.012 13.848 1.00 92.38 120 PRO A N 1
ATOM 963 C CA . PRO A 1 120 ? -9.891 1.682 15.269 1.00 92.38 120 PRO A CA 1
ATOM 964 C C . PRO A 1 120 ? -9.250 0.327 15.572 1.00 92.38 120 PRO A C 1
ATOM 966 O O . PRO A 1 120 ? -9.056 -0.483 14.666 1.00 92.38 120 PRO A O 1
ATOM 969 N N . ALA A 1 121 ? -9.027 0.043 16.857 1.00 87.50 121 ALA A N 1
ATOM 970 C CA . ALA A 1 121 ? -8.776 -1.315 17.325 1.00 87.50 121 ALA A CA 1
ATOM 971 C C . ALA A 1 121 ? -9.788 -2.300 16.706 1.00 87.50 121 ALA A C 1
ATOM 973 O O . ALA A 1 121 ? -10.951 -1.950 16.472 1.00 87.50 121 ALA A O 1
ATOM 974 N N . GLU A 1 122 ? -9.323 -3.516 16.419 1.00 86.25 122 GLU A N 1
ATOM 975 C CA . GLU A 1 122 ? -10.112 -4.567 15.755 1.00 86.25 122 GLU A CA 1
ATOM 976 C C . GLU A 1 122 ? -10.524 -4.238 14.309 1.00 86.25 122 GLU A C 1
ATOM 978 O O . GLU A 1 122 ? -11.461 -4.835 13.781 1.00 86.25 122 GLU A O 1
ATOM 983 N N . HIS A 1 123 ? -9.851 -3.285 13.661 1.00 93.81 123 HIS A N 1
ATOM 984 C CA . HIS A 1 123 ? -9.983 -3.042 12.228 1.00 93.81 123 HIS A CA 1
ATOM 985 C C . HIS A 1 123 ? -8.626 -3.137 11.536 1.00 93.81 123 HIS A C 1
ATOM 987 O O . HIS A 1 123 ? -7.579 -2.806 12.111 1.00 93.81 123 HIS A O 1
ATOM 993 N N . THR A 1 124 ? -8.677 -3.534 10.269 1.00 96.12 124 THR A N 1
ATOM 994 C CA . THR A 1 124 ? -7.536 -3.566 9.365 1.00 96.12 124 THR A CA 1
ATOM 995 C C . THR A 1 124 ? -7.724 -2.562 8.235 1.00 96.12 124 THR A C 1
ATOM 997 O O . THR A 1 124 ? -8.816 -2.413 7.675 1.00 96.12 124 THR A O 1
ATOM 1000 N N . LEU A 1 125 ? -6.641 -1.861 7.897 1.00 97.88 125 LEU A N 1
ATOM 1001 C CA . LEU A 1 125 ? -6.544 -1.102 6.655 1.00 97.88 125 LEU A CA 1
ATOM 1002 C C . LEU A 1 125 ? -5.774 -1.960 5.656 1.00 97.88 125 LEU A C 1
ATOM 1004 O O . LEU A 1 125 ? -4.610 -2.278 5.880 1.00 97.88 125 LEU A O 1
ATOM 1008 N N . GLU A 1 126 ? -6.424 -2.355 4.575 1.00 98.19 126 GLU A N 1
ATOM 1009 C CA . GLU A 1 126 ? -5.869 -3.272 3.591 1.00 98.19 126 GLU A CA 1
ATOM 1010 C C . GLU A 1 126 ? -5.472 -2.516 2.331 1.00 98.19 126 GLU A C 1
ATOM 1012 O O . GLU A 1 126 ? -6.235 -1.699 1.814 1.00 98.19 126 GLU A O 1
ATOM 1017 N N . PHE A 1 127 ? -4.296 -2.842 1.812 1.00 98.44 127 PHE A N 1
ATOM 1018 C CA . PHE A 1 127 ? -3.832 -2.403 0.510 1.00 98.44 127 PHE A CA 1
ATOM 1019 C C . PHE A 1 127 ? -3.823 -3.614 -0.408 1.00 98.44 127 PHE A C 1
ATOM 1021 O O . PHE A 1 127 ? -3.271 -4.668 -0.086 1.00 98.44 127 PHE A O 1
ATOM 1028 N N . TRP A 1 128 ? -4.455 -3.455 -1.555 1.00 98.62 128 TRP A N 1
ATOM 1029 C CA . TRP A 1 128 ? -4.553 -4.449 -2.607 1.00 98.62 128 TRP A CA 1
ATOM 1030 C C . TRP A 1 128 ? -3.899 -3.892 -3.862 1.00 98.62 128 TRP A C 1
ATOM 1032 O O . TRP A 1 128 ? -3.833 -2.678 -4.049 1.00 98.62 128 TRP A O 1
ATOM 1042 N N . VAL A 1 129 ? -3.400 -4.779 -4.708 1.00 98.62 129 VAL A N 1
ATOM 1043 C CA . VAL A 1 129 ? -2.719 -4.432 -5.948 1.00 98.62 129 VAL A CA 1
ATOM 1044 C C . VAL A 1 129 ? -3.427 -5.113 -7.109 1.00 98.62 129 VAL A C 1
ATOM 1046 O O . VAL A 1 129 ? -3.668 -6.316 -7.064 1.00 98.62 129 VAL A O 1
ATOM 1049 N N . ASP A 1 130 ? -3.768 -4.339 -8.133 1.00 98.50 130 ASP A N 1
ATOM 1050 C CA . ASP A 1 130 ? -4.179 -4.853 -9.437 1.00 98.50 130 ASP A CA 1
ATOM 1051 C C . ASP A 1 130 ? -3.016 -4.651 -10.408 1.00 98.50 130 ASP A C 1
ATOM 1053 O O . ASP A 1 130 ? -2.700 -3.522 -10.795 1.00 98.50 130 ASP A O 1
ATOM 1057 N N . SER A 1 131 ? -2.305 -5.735 -10.718 1.00 97.75 131 SER A N 1
ATOM 1058 C CA . SER A 1 131 ? -1.095 -5.697 -11.540 1.00 97.75 131 SER A CA 1
ATOM 1059 C C . SER A 1 131 ? -1.053 -6.879 -12.506 1.00 97.75 131 SER A C 1
ATOM 1061 O O . SER A 1 131 ? -1.441 -7.992 -12.140 1.00 97.75 131 SER A O 1
ATOM 1063 N N . PRO A 1 132 ? -0.534 -6.700 -13.734 1.00 96.81 132 PRO A N 1
ATOM 1064 C CA . PRO A 1 132 ? -0.320 -7.814 -14.659 1.00 96.81 132 PRO A CA 1
ATOM 1065 C C . PRO A 1 132 ? 0.811 -8.762 -14.218 1.00 96.81 132 PRO A C 1
ATOM 1067 O O . PRO A 1 132 ? 0.905 -9.867 -14.743 1.00 96.81 132 PRO A O 1
ATOM 1070 N N . VAL A 1 133 ? 1.665 -8.367 -13.266 1.00 97.75 133 VAL A N 1
ATOM 1071 C CA . VAL A 1 133 ? 2.784 -9.190 -12.774 1.00 97.75 133 VAL A CA 1
ATOM 1072 C C . VAL A 1 133 ? 2.658 -9.469 -11.279 1.00 97.75 133 VAL A C 1
ATOM 1074 O O . VAL A 1 133 ? 2.026 -8.713 -10.542 1.00 97.75 133 VAL A O 1
ATOM 1077 N N . ALA A 1 134 ? 3.264 -10.567 -10.828 1.00 97.94 134 ALA A N 1
ATOM 1078 C CA . ALA A 1 134 ? 3.386 -10.875 -9.407 1.00 97.94 134 ALA A CA 1
ATOM 1079 C C . ALA A 1 134 ? 4.275 -9.837 -8.706 1.00 97.94 134 ALA A C 1
ATOM 1081 O O . ALA A 1 134 ? 5.281 -9.401 -9.266 1.00 97.94 134 ALA A O 1
ATOM 1082 N N . VAL A 1 135 ? 3.938 -9.488 -7.463 1.00 98.06 135 VAL A N 1
ATOM 1083 C CA . VAL A 1 135 ? 4.717 -8.537 -6.657 1.00 98.06 135 VAL A CA 1
ATOM 1084 C C . VAL A 1 135 ? 5.535 -9.291 -5.617 1.00 98.06 135 VAL A C 1
ATOM 1086 O O . VAL A 1 135 ? 4.991 -10.037 -4.803 1.00 98.06 135 VAL A O 1
ATOM 1089 N N . ASP A 1 136 ? 6.843 -9.050 -5.596 1.00 97.62 136 ASP A N 1
ATOM 1090 C CA . ASP A 1 136 ? 7.759 -9.596 -4.602 1.00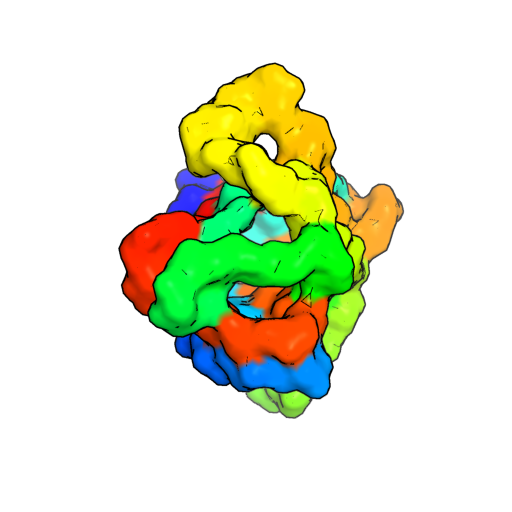 97.62 136 ASP A CA 1
ATOM 1091 C C . ASP A 1 136 ? 8.022 -8.574 -3.481 1.00 97.62 136 ASP A C 1
ATOM 1093 O O . ASP A 1 136 ? 8.887 -7.693 -3.555 1.00 97.62 136 ASP A O 1
ATOM 1097 N N . LEU A 1 137 ? 7.276 -8.718 -2.382 1.00 97.19 137 LEU A N 1
ATOM 1098 C CA . LEU A 1 137 ? 7.452 -7.906 -1.174 1.00 97.19 137 LEU A CA 1
ATOM 1099 C C . LEU A 1 137 ? 8.727 -8.234 -0.377 1.00 97.19 137 LEU A C 1
ATOM 1101 O O . LEU A 1 137 ? 9.036 -7.531 0.588 1.00 97.19 137 LEU A O 1
ATOM 1105 N N . SER A 1 138 ? 9.454 -9.294 -0.740 1.00 96.06 138 SER A N 1
ATOM 1106 C CA . SER A 1 138 ? 10.746 -9.647 -0.141 1.00 96.06 138 SER A CA 1
ATOM 1107 C C . SER A 1 138 ? 11.935 -9.044 -0.892 1.00 96.06 138 SER A C 1
ATOM 1109 O O . SER A 1 138 ? 13.035 -8.968 -0.337 1.00 96.06 138 SER A O 1
ATOM 1111 N N . ARG A 1 139 ? 11.718 -8.565 -2.125 1.00 96.00 139 ARG A N 1
ATOM 1112 C CA . ARG A 1 139 ? 12.767 -8.007 -2.976 1.00 96.00 139 ARG A CA 1
ATOM 1113 C C . ARG A 1 139 ? 13.467 -6.826 -2.305 1.00 96.00 139 ARG A C 1
ATOM 1115 O O . ARG A 1 139 ? 12.840 -5.875 -1.828 1.00 96.00 139 ARG A O 1
ATOM 1122 N N . ALA A 1 140 ? 14.799 -6.850 -2.339 1.00 91.44 140 ALA A N 1
ATOM 1123 C CA . ALA A 1 140 ? 15.637 -5.747 -1.886 1.00 91.44 140 ALA A CA 1
ATOM 1124 C C . ALA A 1 140 ? 15.411 -4.512 -2.777 1.00 91.44 140 ALA A C 1
ATOM 1126 O O . ALA A 1 140 ? 15.975 -4.395 -3.858 1.00 91.44 140 ALA A O 1
ATOM 1127 N N . GLY A 1 141 ? 14.540 -3.613 -2.326 1.00 94.44 141 GLY A N 1
ATOM 1128 C CA . GLY A 1 141 ? 14.118 -2.432 -3.087 1.00 94.44 141 GLY A CA 1
ATOM 1129 C C . GLY A 1 141 ? 12.632 -2.140 -2.926 1.00 94.44 141 GLY A C 1
ATOM 1130 O O . GLY A 1 141 ? 12.238 -0.980 -2.987 1.00 94.44 141 GLY A O 1
ATOM 1131 N N . THR A 1 142 ? 11.828 -3.159 -2.613 1.00 97.50 142 THR A N 1
ATOM 1132 C CA . THR A 1 142 ? 10.407 -2.980 -2.320 1.00 97.50 142 THR A CA 1
ATOM 1133 C C . THR A 1 142 ? 10.233 -2.102 -1.078 1.00 97.50 142 THR A C 1
ATOM 1135 O O . THR A 1 142 ? 10.912 -2.283 -0.059 1.00 97.50 142 THR A O 1
ATOM 1138 N N . ARG A 1 143 ? 9.365 -1.093 -1.181 1.00 98.19 143 ARG A N 1
ATOM 1139 C CA . ARG A 1 143 ? 9.063 -0.117 -0.130 1.00 98.19 143 ARG A CA 1
ATOM 1140 C C . ARG A 1 143 ? 7.568 0.103 -0.033 1.00 98.19 143 ARG A C 1
ATOM 1142 O O . ARG A 1 143 ? 6.885 0.251 -1.039 1.00 98.19 143 ARG A O 1
ATOM 1149 N N . PHE A 1 144 ? 7.117 0.209 1.203 1.00 98.56 144 PHE A N 1
ATOM 1150 C CA . PHE A 1 144 ? 5.849 0.798 1.582 1.00 98.56 144 PHE A CA 1
ATOM 1151 C C . PHE A 1 144 ? 6.113 1.610 2.844 1.00 98.56 144 PHE A C 1
ATOM 1153 O O . PHE A 1 144 ? 6.773 1.119 3.765 1.00 98.56 144 PHE A O 1
ATOM 1160 N N . GLU A 1 145 ? 5.630 2.843 2.868 1.00 98.50 145 GLU A N 1
ATOM 1161 C CA . GLU A 1 145 ? 5.638 3.701 4.042 1.00 98.50 145 GLU A CA 1
ATOM 1162 C C . GLU A 1 145 ? 4.400 4.582 4.034 1.00 98.50 145 GLU A C 1
ATOM 1164 O O . GLU A 1 145 ? 4.117 5.248 3.040 1.00 98.50 145 GLU A O 1
ATOM 1169 N N . ILE A 1 146 ? 3.711 4.635 5.165 1.00 98.38 146 ILE A N 1
ATOM 1170 C CA . ILE A 1 146 ? 2.605 5.556 5.399 1.00 98.38 146 ILE A CA 1
ATOM 1171 C C . ILE A 1 146 ? 2.672 6.071 6.835 1.00 98.38 146 ILE A C 1
ATOM 1173 O O . ILE A 1 146 ? 3.187 5.401 7.734 1.00 98.38 146 ILE A O 1
ATOM 1177 N N . THR A 1 147 ? 2.170 7.282 7.061 1.00 97.94 147 THR A N 1
ATOM 1178 C CA . THR A 1 147 ? 2.119 7.884 8.396 1.00 97.94 147 THR A CA 1
ATOM 1179 C C . THR A 1 147 ? 0.693 7.908 8.931 1.00 97.94 147 THR A C 1
ATOM 1181 O O . THR A 1 147 ? -0.230 8.354 8.251 1.00 97.94 147 THR A O 1
ATOM 1184 N N . ALA A 1 148 ? 0.533 7.474 10.178 1.00 97.69 148 ALA A N 1
ATOM 1185 C CA . ALA A 1 148 ? -0.693 7.589 10.951 1.00 97.69 148 ALA A CA 1
ATOM 1186 C C . ALA A 1 148 ? -0.488 8.499 12.165 1.00 97.69 148 ALA A C 1
ATOM 1188 O O . ALA A 1 148 ? 0.612 8.626 12.705 1.00 97.69 148 ALA A O 1
ATOM 1189 N N . ILE A 1 149 ? -1.579 9.085 12.641 1.00 97.44 149 ILE A N 1
ATOM 1190 C CA . ILE A 1 149 ? -1.674 9.606 13.999 1.00 97.44 149 ILE A CA 1
ATOM 1191 C C . ILE A 1 149 ? -2.222 8.490 14.885 1.00 97.44 149 ILE A C 1
ATOM 1193 O O . ILE A 1 149 ? -3.342 8.021 14.686 1.00 97.44 149 ILE A O 1
ATOM 1197 N N . GLU A 1 150 ? -1.415 8.063 15.848 1.00 96.25 150 GLU A N 1
ATOM 1198 C CA . GLU A 1 150 ? -1.755 7.059 16.847 1.00 96.25 150 GLU A CA 1
ATOM 1199 C C . GLU A 1 150 ? -2.356 7.721 18.085 1.00 96.25 150 GLU A C 1
ATOM 1201 O O . GLU A 1 150 ? -1.771 8.658 18.636 1.00 96.25 150 GLU A O 1
ATOM 1206 N N . GLN A 1 151 ? -3.504 7.211 18.527 1.00 95.38 151 GLN A N 1
ATOM 1207 C CA . GLN A 1 151 ? -4.219 7.666 19.716 1.00 95.38 151 GLN A CA 1
ATOM 1208 C C . GLN A 1 151 ? -4.479 6.492 20.666 1.00 95.38 151 GLN A C 1
ATOM 1210 O O . GLN A 1 151 ? -5.110 5.519 20.253 1.00 95.38 151 GLN A O 1
ATOM 1215 N N . ASN A 1 152 ? -4.026 6.633 21.919 1.00 87.44 152 ASN A N 1
ATOM 1216 C CA . ASN A 1 152 ? -4.222 5.693 23.034 1.00 87.44 152 ASN A CA 1
ATOM 1217 C C . ASN A 1 152 ? -4.976 6.356 24.197 1.00 87.44 152 ASN A C 1
ATOM 1219 O O . ASN A 1 152 ? -4.682 7.546 24.509 1.00 87.44 152 ASN A O 1
#

Sequence (152 aa):
MQTRTRKIILTSEEVTRYTPRGNGLDKLLEIETPRGTVYTFTNPSAIILKLYDANGDEVPYNTEILVFKRRNGEDFGTFLGKFPYQNYYGLSEGDQRNIKYIHQITQMLGASDVGAIRNPAEHTLEFWVDSPVAVDLSRAGTRFEITAIEQN

pLDDT: mean 95.6, std 3.95, range [68.62, 98.62]

Organism: NCBI:txid1408545

Secondary structure (DSSP, 8-state):
--EEEEEEETTSTTEEE----SSEEEEEEEEEPPTT-EEEEESSEEEEEE-B-TTSPBPPTT-EEEEEEEETT-SSPEEEEEEEGGGTTT--HHHHTSGGGHHHHEE-SS-TT--EEEEETTEEEEEEEEESS---TTSTT-EEEEEEEEE-

InterPro domains:
  IPR054172 Major capsid protein VP16-like [PF22024] (27-146)